Protein AF-A0A3D2IVL2-F1 (afdb_monomer_lite)

Foldseek 3Di:
DVVVVVVVVVVVVVVVVVVVVVVVVVVVVVVVVVVCVVVVVVVVVVVVVVVLVVVLVVCLAPVVVLVVLVVVLVVLVVVLVVLVVVLVVVCVVVPVVVDDPVVNCVSCVVSVVSVVVSVVSVVSSVVSQCCHPPDPNVVVVVVVVVVVVVVVVVD

pLDDT: mean 80.83, std 10.9, range [48.75, 95.12]

Structure (mmCIF, N/CA/C/O backbone):
data_AF-A0A3D2IVL2-F1
#
_entry.id   AF-A0A3D2IVL2-F1
#
loop_
_atom_site.group_PDB
_atom_site.id
_atom_site.type_symbol
_atom_site.label_atom_id
_atom_site.label_alt_id
_atom_site.label_comp_id
_atom_site.label_asym_id
_atom_site.label_entity_id
_atom_site.label_seq_id
_atom_site.pdbx_PDB_ins_code
_atom_site.Cartn_x
_atom_site.Cartn_y
_atom_site.Cartn_z
_atom_site.occupancy
_atom_site.B_iso_or_equiv
_atom_site.auth_seq_id
_atom_site.auth_comp_id
_atom_site.auth_asym_id
_atom_site.auth_atom_id
_atom_site.pdbx_PDB_model_num
ATOM 1 N N . MET A 1 1 ? 27.303 13.870 -59.505 1.00 54.28 1 MET A N 1
ATOM 2 C CA . MET A 1 1 ? 27.225 13.195 -58.188 1.00 54.28 1 MET A CA 1
ATOM 3 C C . MET A 1 1 ? 26.935 14.151 -57.016 1.00 54.28 1 MET A C 1
ATOM 5 O O . MET A 1 1 ? 26.513 13.678 -55.977 1.00 54.28 1 MET A O 1
ATOM 9 N N . VAL A 1 2 ? 27.083 15.479 -57.173 1.00 55.78 2 VAL A N 1
ATOM 10 C CA . VAL A 1 2 ? 26.855 16.478 -56.099 1.00 55.78 2 VAL A CA 1
ATOM 11 C C . VAL A 1 2 ? 25.365 16.804 -55.853 1.00 55.78 2 VAL A C 1
ATOM 13 O O . VAL A 1 2 ? 24.986 17.073 -54.719 1.00 55.78 2 VAL A O 1
ATOM 16 N N . ASN A 1 3 ? 24.495 16.706 -56.868 1.00 60.03 3 ASN A N 1
ATOM 17 C CA . ASN A 1 3 ? 23.066 17.048 -56.723 1.00 60.03 3 ASN A CA 1
ATOM 18 C C . ASN A 1 3 ? 22.279 16.079 -55.822 1.00 60.03 3 ASN A C 1
ATOM 20 O O . ASN A 1 3 ? 21.441 16.522 -55.046 1.00 60.03 3 ASN A O 1
ATOM 24 N N . TYR A 1 4 ? 22.597 14.780 -55.851 1.00 61.44 4 TYR A N 1
ATOM 25 C CA . TYR A 1 4 ? 21.910 13.776 -55.027 1.00 61.44 4 TYR A CA 1
ATOM 26 C C . TYR A 1 4 ? 22.204 13.924 -53.526 1.00 61.44 4 TYR A C 1
ATOM 28 O O . TYR A 1 4 ? 21.350 13.628 -52.697 1.00 61.44 4 TYR A O 1
ATOM 36 N N . PHE A 1 5 ? 23.390 14.424 -53.164 1.00 48.75 5 PHE A N 1
ATOM 37 C CA . PHE A 1 5 ? 23.778 14.638 -51.767 1.00 48.75 5 PHE A CA 1
ATOM 38 C C . PHE A 1 5 ? 22.975 15.780 -51.121 1.00 48.75 5 PHE A C 1
ATOM 40 O O . PHE A 1 5 ? 22.486 15.652 -50.000 1.00 48.75 5 PHE A O 1
ATOM 47 N N . TRP A 1 6 ? 22.757 16.873 -51.860 1.00 55.09 6 TRP A N 1
ATOM 48 C CA . TRP A 1 6 ? 21.948 18.004 -51.394 1.00 55.09 6 TRP A CA 1
ATOM 49 C C . TRP A 1 6 ? 20.446 17.698 -51.337 1.00 55.09 6 TRP A C 1
ATOM 51 O O . TRP A 1 6 ? 19.753 18.236 -50.471 1.00 55.09 6 TRP A O 1
ATOM 61 N N . GLU A 1 7 ? 19.931 16.829 -52.211 1.00 65.81 7 GLU A N 1
ATOM 62 C CA . GLU A 1 7 ? 18.542 16.357 -52.120 1.00 65.81 7 GLU A CA 1
ATOM 63 C C . GLU A 1 7 ? 18.317 15.431 -50.918 1.00 65.81 7 GLU A C 1
ATOM 65 O O . GLU A 1 7 ? 17.300 15.564 -50.237 1.00 65.81 7 GLU A O 1
ATOM 70 N N . MET A 1 8 ? 19.286 14.571 -50.589 1.00 59.94 8 MET A N 1
ATOM 71 C CA . MET A 1 8 ? 19.203 13.671 -49.433 1.00 59.94 8 MET A CA 1
ATOM 72 C C . MET A 1 8 ? 19.177 14.447 -48.100 1.00 59.94 8 MET A C 1
ATOM 74 O O . MET A 1 8 ? 18.312 14.198 -47.263 1.00 59.94 8 MET A O 1
ATOM 78 N N . ILE A 1 9 ? 20.027 15.476 -47.949 1.00 59.59 9 ILE A N 1
ATOM 79 C CA . ILE A 1 9 ? 20.043 16.358 -46.762 1.00 59.59 9 ILE A CA 1
ATOM 80 C C . ILE A 1 9 ? 18.724 17.145 -46.621 1.00 59.59 9 ILE A C 1
ATOM 82 O O . ILE A 1 9 ? 18.211 17.338 -45.513 1.00 59.59 9 ILE A O 1
ATOM 86 N N . LYS A 1 10 ? 18.128 17.591 -47.736 1.00 63.66 10 LYS A N 1
ATOM 87 C CA . LYS A 1 10 ? 16.812 18.257 -47.718 1.00 63.66 10 LYS A CA 1
ATOM 88 C C . LYS A 1 10 ? 15.688 17.307 -47.302 1.00 63.66 10 LYS A C 1
ATOM 90 O O . LYS A 1 10 ? 14.778 17.726 -46.590 1.00 63.66 10 LYS A O 1
ATOM 95 N N . LEU A 1 11 ? 15.751 16.038 -47.707 1.00 65.31 11 LEU A N 1
ATOM 96 C CA . LEU A 1 11 ? 14.758 15.037 -47.319 1.00 65.31 11 LEU A CA 1
ATOM 97 C C . LEU A 1 11 ? 14.842 14.701 -45.823 1.00 65.31 11 LEU A C 1
ATOM 99 O O . LEU A 1 11 ? 13.815 14.680 -45.150 1.00 65.31 11 LEU A O 1
ATOM 103 N N . GLU A 1 12 ? 16.047 14.514 -45.278 1.00 65.12 12 GLU A N 1
ATOM 104 C CA . GLU A 1 12 ? 16.242 14.235 -43.846 1.00 65.12 12 GLU A CA 1
ATOM 105 C C . GLU A 1 12 ? 15.776 15.393 -42.957 1.00 65.12 12 GLU A C 1
ATOM 107 O O . GLU A 1 12 ? 15.115 15.184 -41.940 1.00 65.12 12 GLU A O 1
ATOM 112 N N . THR A 1 13 ? 16.058 16.634 -43.358 1.00 70.88 13 THR A N 1
ATOM 113 C CA . THR A 1 13 ? 15.617 17.828 -42.619 1.00 70.88 13 THR A CA 1
ATOM 114 C C . THR A 1 13 ? 14.102 18.027 -42.676 1.00 70.88 13 THR A C 1
ATOM 116 O O . THR A 1 13 ? 13.503 18.405 -41.666 1.00 70.88 13 THR A O 1
ATOM 119 N N . LEU A 1 14 ? 13.458 17.703 -43.803 1.00 71.25 14 LEU A N 1
ATOM 120 C CA . LEU A 1 14 ? 11.998 17.709 -43.927 1.00 71.25 14 LEU A CA 1
ATOM 121 C C . LEU A 1 14 ? 11.345 16.616 -43.075 1.00 71.25 14 LEU A C 1
ATOM 123 O O . LEU A 1 14 ? 10.405 16.908 -42.337 1.00 71.25 14 LEU A O 1
ATOM 127 N N . VAL A 1 15 ? 11.855 15.383 -43.117 1.00 71.00 15 VAL A N 1
ATOM 128 C CA . VAL A 1 15 ? 11.324 14.266 -42.317 1.00 71.00 15 VAL A CA 1
ATOM 129 C C . VAL A 1 15 ? 11.484 14.546 -40.821 1.00 71.00 15 VAL A C 1
ATOM 131 O O . VAL A 1 15 ? 10.528 14.380 -40.061 1.00 71.00 15 VAL A O 1
ATOM 134 N N . ASN A 1 16 ? 12.639 15.068 -40.400 1.00 72.19 16 ASN A N 1
ATOM 135 C CA . ASN A 1 16 ? 12.873 15.460 -39.010 1.00 72.19 16 ASN A CA 1
ATOM 136 C C . ASN A 1 16 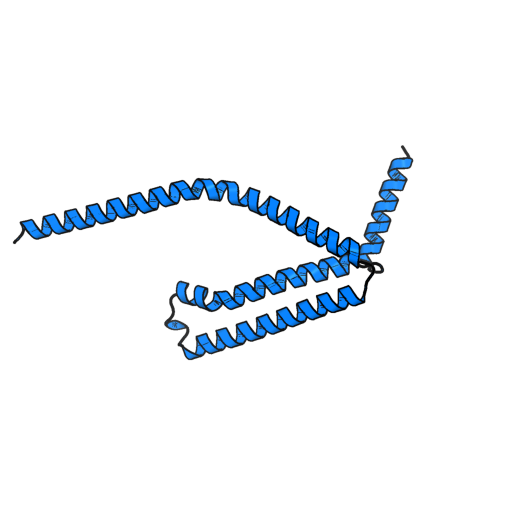? 11.989 16.643 -38.586 1.00 72.19 16 ASN A C 1
ATOM 138 O O . ASN A 1 16 ? 11.457 16.639 -37.476 1.00 72.19 16 ASN A O 1
ATOM 142 N N . GLY A 1 17 ? 11.763 17.623 -39.467 1.00 73.38 17 GLY A N 1
ATOM 143 C CA . GLY A 1 17 ? 10.854 18.744 -39.211 1.00 73.38 17 GLY A CA 1
ATOM 144 C C . GLY A 1 17 ? 9.398 18.300 -39.034 1.00 73.38 17 GLY A C 1
ATOM 145 O O . GLY A 1 17 ? 8.721 18.745 -38.106 1.00 73.38 17 GLY A O 1
ATOM 146 N N . VAL A 1 18 ? 8.930 17.368 -39.868 1.00 73.25 18 VAL A N 1
ATOM 147 C CA . VAL A 1 18 ? 7.582 16.783 -39.771 1.00 73.25 18 VAL A CA 1
ATOM 148 C C . VAL A 1 18 ? 7.444 15.933 -38.507 1.00 73.25 18 VAL A C 1
ATOM 150 O O . VAL A 1 18 ? 6.459 16.076 -37.781 1.00 73.25 18 VAL A O 1
ATOM 153 N N . ALA A 1 19 ? 8.439 15.104 -38.184 1.00 67.00 19 ALA A N 1
ATOM 154 C CA . ALA A 1 19 ? 8.450 14.319 -36.951 1.00 67.00 19 ALA A CA 1
ATOM 155 C C . ALA A 1 19 ? 8.403 15.220 -35.705 1.00 67.00 19 ALA A C 1
ATOM 157 O O . ALA A 1 19 ? 7.629 14.966 -34.779 1.00 67.00 19 ALA A O 1
ATOM 158 N N . LEU A 1 20 ? 9.158 16.321 -35.703 1.00 69.94 20 LEU A N 1
ATOM 159 C CA . LEU A 1 20 ? 9.175 17.283 -34.603 1.00 69.94 20 LEU A CA 1
ATOM 160 C C . LEU A 1 20 ? 7.834 18.020 -34.472 1.00 69.94 20 LEU A C 1
ATOM 162 O O . LEU A 1 20 ? 7.339 18.192 -33.358 1.00 69.94 20 LEU A O 1
ATOM 166 N N . LEU A 1 21 ? 7.184 18.365 -35.588 1.00 73.94 21 LEU A N 1
ATOM 167 C CA . LEU A 1 21 ? 5.830 18.928 -35.590 1.00 73.94 21 LEU A CA 1
ATOM 168 C C . LEU A 1 21 ? 4.782 17.943 -35.053 1.00 73.94 21 LEU A C 1
ATOM 170 O O . LEU A 1 21 ? 3.918 18.353 -34.278 1.00 73.94 21 LEU A O 1
ATOM 174 N N . ILE A 1 22 ? 4.876 16.654 -35.392 1.00 73.06 22 ILE A N 1
ATOM 175 C CA . ILE A 1 22 ? 3.981 15.609 -34.865 1.00 73.06 22 ILE A CA 1
ATOM 176 C C . ILE A 1 22 ? 4.174 15.448 -33.352 1.00 73.06 22 ILE A C 1
ATOM 178 O O . ILE A 1 22 ? 3.189 15.386 -32.612 1.00 73.06 22 ILE A O 1
ATOM 182 N N . VAL A 1 23 ? 5.420 15.444 -32.869 1.00 69.88 23 VAL A N 1
ATOM 183 C CA . VAL A 1 23 ? 5.729 15.356 -31.432 1.00 69.88 23 VAL A CA 1
ATOM 184 C C . VAL A 1 23 ? 5.233 16.594 -30.683 1.00 69.88 23 VAL A C 1
ATOM 186 O O . VAL A 1 23 ? 4.596 16.454 -29.639 1.00 69.88 23 VAL A O 1
ATOM 189 N N . VAL A 1 24 ? 5.451 17.801 -31.216 1.00 75.50 24 VAL A N 1
ATOM 190 C CA . VAL A 1 24 ? 4.969 19.056 -30.611 1.00 75.50 24 VAL A CA 1
ATOM 191 C C . VAL A 1 24 ? 3.439 19.108 -30.597 1.00 75.50 24 VAL A C 1
ATOM 193 O O . VAL A 1 24 ? 2.842 19.475 -29.580 1.00 75.50 24 VAL A O 1
ATOM 196 N N . TRP A 1 25 ? 2.787 18.684 -31.681 1.00 75.81 25 TRP A N 1
ATOM 197 C CA . TRP A 1 25 ? 1.331 18.593 -31.765 1.00 75.81 25 TRP A CA 1
ATOM 198 C C . TRP A 1 25 ? 0.764 17.582 -30.759 1.00 75.81 25 TRP A C 1
ATOM 200 O O . TRP A 1 25 ? -0.153 17.921 -30.003 1.00 75.81 25 TRP A O 1
ATOM 210 N N . ALA A 1 26 ? 1.363 16.393 -30.651 1.00 68.06 26 ALA A N 1
ATOM 211 C CA . ALA A 1 26 ? 1.001 15.396 -29.644 1.00 68.06 26 ALA A CA 1
ATOM 212 C C . ALA A 1 26 ? 1.194 15.934 -28.212 1.00 68.06 26 ALA A C 1
ATOM 214 O O . ALA A 1 26 ? 0.285 15.830 -27.384 1.00 68.06 26 ALA A O 1
ATOM 215 N N . PHE A 1 27 ? 2.314 16.607 -27.925 1.00 64.94 27 PHE A N 1
ATOM 216 C CA . PHE A 1 27 ? 2.565 17.229 -26.619 1.00 64.94 27 PHE A CA 1
ATOM 217 C C . PHE A 1 27 ? 1.563 18.346 -26.288 1.00 64.94 27 PHE A C 1
ATOM 219 O O . PHE A 1 27 ? 1.136 18.478 -25.136 1.00 64.94 27 PHE A O 1
ATOM 226 N N . SER A 1 28 ? 1.149 19.138 -27.282 1.00 66.06 28 SER A N 1
ATOM 227 C CA . SER A 1 28 ? 0.163 20.214 -27.109 1.00 66.06 28 SER A CA 1
ATOM 228 C C . SER A 1 28 ? -1.221 19.685 -26.713 1.00 66.06 28 SER A C 1
ATOM 230 O O . SER A 1 28 ? -1.861 20.237 -25.814 1.00 66.06 28 SER A O 1
ATOM 232 N N . LYS A 1 29 ? -1.645 18.556 -27.301 1.00 65.88 29 LYS A N 1
ATOM 233 C CA . LYS A 1 29 ? -2.889 17.857 -26.945 1.00 65.88 29 LYS A CA 1
ATOM 234 C C . LYS A 1 29 ? -2.819 17.310 -25.522 1.00 65.88 29 LYS A C 1
ATOM 236 O O . LYS A 1 29 ? -3.793 17.387 -24.781 1.00 65.88 29 LYS A O 1
ATOM 241 N N . VAL A 1 30 ? -1.653 16.809 -25.131 1.00 59.06 30 VAL A N 1
ATOM 242 C CA . VAL A 1 30 ? -1.400 16.165 -23.842 1.00 59.06 30 VAL A CA 1
ATOM 243 C C . VAL A 1 30 ? -1.321 17.175 -22.680 1.00 59.06 30 VAL A C 1
ATOM 245 O O . VAL A 1 30 ? -1.854 16.905 -21.600 1.00 59.06 30 VAL A O 1
ATOM 248 N N . LYS A 1 31 ? -0.782 18.386 -22.895 1.00 57.31 31 LYS A N 1
ATOM 249 C CA . LYS A 1 31 ? -0.743 19.464 -21.877 1.00 57.31 31 LYS A CA 1
ATOM 250 C C . LYS A 1 31 ? -2.125 19.827 -21.311 1.00 57.31 31 LYS A C 1
ATOM 252 O O . LYS A 1 31 ? -2.244 20.082 -20.113 1.00 57.31 31 LYS A O 1
ATOM 257 N N . GLY A 1 32 ? -3.173 19.804 -22.139 1.00 61.31 32 GLY A N 1
ATOM 258 C CA . GLY A 1 32 ? -4.552 20.073 -21.705 1.00 61.31 32 GLY A CA 1
ATOM 259 C C . GLY A 1 32 ? -5.152 18.994 -20.790 1.00 61.31 32 GLY A C 1
ATOM 260 O O . GLY A 1 32 ? -6.044 19.289 -19.994 1.00 61.31 32 GLY A O 1
ATOM 261 N N . TYR A 1 33 ? -4.651 17.757 -20.866 1.00 59.47 33 TYR A N 1
ATOM 262 C CA . TYR A 1 33 ? -5.043 16.665 -19.971 1.00 59.47 33 TYR A CA 1
ATOM 263 C C . TYR A 1 33 ? -4.225 16.673 -18.677 1.00 59.47 33 TYR A C 1
ATOM 265 O O . TYR A 1 33 ? -4.787 16.452 -17.603 1.00 59.47 33 TYR A O 1
ATOM 273 N N . PHE A 1 34 ? -2.934 17.014 -18.747 1.00 58.31 34 PHE A N 1
ATOM 274 C CA . PHE A 1 34 ? -2.077 17.140 -17.564 1.00 58.31 34 PHE A CA 1
ATOM 275 C C . PHE A 1 34 ? -2.514 18.259 -16.611 1.00 58.31 34 PHE A C 1
ATOM 277 O O . PHE A 1 34 ? -2.389 18.095 -15.401 1.00 58.31 34 PHE A O 1
ATOM 284 N N . SER A 1 35 ? -3.093 19.356 -17.112 1.00 63.78 35 SER A N 1
ATOM 285 C CA . SER A 1 35 ? -3.622 20.425 -16.248 1.00 63.78 35 SER A CA 1
ATOM 286 C C . SER A 1 35 ? -4.863 20.000 -15.448 1.00 63.78 35 SER A C 1
ATOM 288 O O . SER A 1 35 ? -5.090 20.494 -14.344 1.00 63.78 35 SER A O 1
ATOM 290 N N . LYS A 1 36 ? -5.646 19.040 -15.961 1.00 64.25 36 LYS A N 1
ATOM 291 C CA . LYS A 1 36 ? -6.837 18.483 -15.289 1.00 64.25 36 LYS A CA 1
ATOM 292 C C . LYS A 1 36 ? -6.538 17.220 -14.477 1.00 64.25 36 LYS A C 1
ATOM 294 O O . LYS A 1 36 ? -7.278 16.914 -13.540 1.00 64.25 36 LYS A O 1
ATOM 299 N N . ALA A 1 37 ? -5.449 16.518 -14.790 1.00 64.06 37 ALA A N 1
ATOM 300 C CA . ALA A 1 37 ? -4.983 15.330 -14.079 1.00 64.06 37 ALA A CA 1
ATOM 301 C C . ALA A 1 37 ? -4.919 15.488 -12.543 1.00 64.06 37 ALA A C 1
ATOM 303 O O . ALA A 1 37 ? -5.465 14.618 -11.859 1.00 64.06 37 ALA A O 1
ATOM 304 N N . PRO A 1 38 ? -4.364 16.573 -11.955 1.00 73.44 38 PRO A N 1
ATOM 305 C CA . PRO A 1 38 ? -4.306 16.705 -10.497 1.00 73.44 38 PRO A CA 1
ATOM 306 C C . PRO A 1 38 ? -5.695 16.803 -9.853 1.00 73.44 38 PRO A C 1
ATOM 308 O O . PRO A 1 38 ? -5.912 16.270 -8.763 1.00 73.44 38 PRO A O 1
ATOM 311 N N . LEU A 1 39 ? -6.664 17.429 -10.529 1.00 73.69 39 LEU A N 1
ATOM 312 C CA . LEU A 1 39 ? -8.030 17.560 -10.017 1.00 73.69 39 LEU A CA 1
ATOM 313 C C . LEU A 1 39 ? -8.769 16.214 -10.042 1.00 73.69 39 LEU A C 1
ATOM 315 O O . LEU A 1 39 ? -9.427 15.836 -9.070 1.00 73.69 39 LEU A O 1
ATOM 319 N N . VAL A 1 40 ? -8.623 15.468 -11.140 1.00 73.31 40 VAL A N 1
ATOM 320 C CA . VAL A 1 40 ? -9.204 14.125 -11.298 1.00 73.31 40 VAL A CA 1
ATOM 321 C C . VAL A 1 40 ? -8.595 13.160 -10.282 1.00 73.31 40 VAL A C 1
ATOM 323 O O . VAL A 1 40 ? -9.325 12.432 -9.606 1.00 73.31 40 VAL A O 1
ATOM 326 N N . PHE A 1 41 ? -7.275 13.211 -10.101 1.00 72.50 41 PHE A N 1
ATOM 327 C CA . PHE A 1 41 ? -6.567 12.379 -9.135 1.00 72.50 41 PHE A CA 1
ATOM 328 C C . PHE A 1 41 ? -6.990 12.689 -7.694 1.00 72.50 41 PHE A C 1
ATOM 330 O O . PHE A 1 41 ? -7.265 11.770 -6.922 1.00 72.50 41 PHE A O 1
ATOM 337 N N . LYS A 1 42 ? -7.155 13.971 -7.343 1.00 76.44 42 LYS A N 1
ATOM 338 C CA . LYS A 1 42 ? -7.684 14.388 -6.034 1.00 76.44 42 LYS A CA 1
ATOM 339 C C . LYS A 1 42 ? -9.084 13.823 -5.779 1.00 76.44 42 LYS A C 1
ATOM 341 O O . LYS A 1 42 ? -9.336 13.261 -4.713 1.00 76.44 42 LYS A O 1
ATOM 346 N N . ASN A 1 43 ? -9.990 13.932 -6.749 1.00 78.00 43 ASN A N 1
ATOM 347 C CA . ASN A 1 43 ? -11.354 13.415 -6.612 1.00 78.00 43 ASN A CA 1
ATOM 348 C C . ASN A 1 43 ? -11.374 11.886 -6.473 1.00 78.00 43 ASN A C 1
ATOM 350 O O . ASN A 1 43 ? -12.081 11.351 -5.614 1.00 78.00 43 ASN A O 1
ATOM 354 N N . PHE A 1 44 ? -10.545 11.190 -7.252 1.00 78.38 44 PHE A N 1
ATOM 355 C CA . PHE A 1 44 ? -10.361 9.746 -7.138 1.00 78.38 44 PHE A CA 1
ATOM 356 C C . PHE A 1 44 ? -9.834 9.342 -5.752 1.00 78.38 44 PHE A C 1
ATOM 358 O O . PHE A 1 44 ? -10.391 8.441 -5.118 1.00 78.38 44 PHE A O 1
ATOM 365 N N . GLN A 1 45 ? -8.822 10.044 -5.233 1.00 77.88 45 GLN A N 1
ATOM 366 C CA . GLN A 1 45 ? -8.283 9.803 -3.892 1.00 77.88 45 GLN A CA 1
ATOM 367 C C . GLN A 1 45 ? -9.340 9.999 -2.800 1.00 77.88 45 GLN A C 1
ATOM 369 O O . GLN A 1 45 ? -9.454 9.163 -1.901 1.00 77.88 45 GLN A O 1
ATOM 374 N N . ILE A 1 46 ? -10.138 11.070 -2.879 1.00 78.12 46 ILE A N 1
ATOM 375 C CA . ILE A 1 46 ? -11.221 11.345 -1.920 1.00 78.12 46 ILE A CA 1
ATOM 376 C C . ILE A 1 46 ? -12.251 10.214 -1.940 1.00 78.12 46 ILE A C 1
ATOM 378 O O . ILE A 1 46 ? -12.649 9.712 -0.885 1.00 78.12 46 ILE A O 1
ATOM 382 N N . TRP A 1 47 ? -12.670 9.786 -3.129 1.00 82.56 47 TRP A N 1
ATOM 383 C CA . TRP A 1 47 ? -13.649 8.714 -3.278 1.00 82.56 47 TRP A CA 1
ATOM 384 C C . TRP A 1 47 ? -13.121 7.365 -2.777 1.00 82.56 47 TRP A C 1
ATOM 386 O O . TRP A 1 47 ? -13.808 6.674 -2.019 1.00 82.56 47 TRP A O 1
ATOM 396 N N . SER A 1 48 ? -11.879 7.024 -3.126 1.00 78.56 48 SER A N 1
ATOM 397 C CA . SER A 1 48 ? -11.198 5.817 -2.648 1.00 78.56 48 SER A CA 1
ATOM 398 C C . SER A 1 48 ? -11.090 5.809 -1.118 1.00 78.56 48 SER A C 1
ATOM 400 O O . SER A 1 48 ? -11.492 4.841 -0.463 1.00 78.56 48 SER A O 1
ATOM 402 N N . ARG A 1 49 ? -10.677 6.934 -0.516 1.00 81.44 49 ARG A N 1
ATOM 403 C CA . ARG A 1 49 ? -10.650 7.104 0.945 1.00 81.44 49 ARG A CA 1
ATOM 404 C C . ARG A 1 49 ? -12.033 6.956 1.572 1.00 81.44 49 ARG A C 1
ATOM 406 O O . ARG A 1 49 ? -12.171 6.258 2.574 1.00 81.44 49 ARG A O 1
ATOM 413 N N . LYS A 1 50 ? -13.073 7.551 0.980 1.00 84.94 50 LYS A N 1
ATOM 414 C CA . LYS A 1 50 ? -14.453 7.424 1.477 1.00 84.94 50 LYS A CA 1
ATOM 415 C C . LYS A 1 50 ? -14.900 5.961 1.506 1.00 84.94 50 LYS A C 1
ATOM 417 O O . LYS A 1 50 ? -15.453 5.522 2.513 1.00 84.94 50 LYS A O 1
ATOM 422 N N . LYS A 1 51 ? -14.617 5.192 0.450 1.00 86.56 51 LYS A N 1
ATOM 423 C CA . LYS A 1 51 ? -14.903 3.748 0.406 1.00 86.56 51 LYS A CA 1
ATOM 424 C C . LYS A 1 51 ? -14.168 2.979 1.505 1.00 86.56 51 LYS A C 1
ATOM 426 O O . LYS A 1 51 ? -14.806 2.203 2.218 1.00 86.56 51 LYS A O 1
ATOM 431 N N . LYS A 1 52 ? -12.866 3.234 1.694 1.00 84.44 52 LYS A N 1
ATOM 432 C CA . LYS A 1 52 ? -12.076 2.620 2.780 1.00 84.44 52 LYS A CA 1
ATOM 433 C C . LYS A 1 52 ? -12.681 2.924 4.157 1.00 84.44 52 LYS A C 1
ATOM 435 O O . LYS A 1 52 ? -12.901 2.003 4.940 1.00 84.44 52 LYS A O 1
ATOM 440 N N . LEU A 1 53 ? -13.040 4.182 4.424 1.00 85.12 53 LEU A N 1
ATOM 441 C CA . LEU A 1 53 ? -13.644 4.605 5.695 1.00 85.12 53 LEU A CA 1
ATOM 442 C C . LEU A 1 53 ? -15.008 3.958 5.964 1.00 85.12 53 LEU A C 1
ATOM 444 O O . LEU A 1 53 ? -15.303 3.614 7.108 1.00 85.12 53 LEU A O 1
ATOM 448 N N . ILE A 1 54 ? -15.839 3.773 4.933 1.00 87.62 54 ILE A N 1
ATOM 449 C CA . ILE A 1 54 ? -17.116 3.053 5.065 1.00 87.62 54 ILE A CA 1
ATOM 450 C C . ILE A 1 54 ? -16.858 1.597 5.471 1.00 87.62 54 ILE A C 1
ATOM 452 O O . ILE A 1 54 ? -17.476 1.114 6.418 1.00 87.62 54 ILE A O 1
ATOM 456 N N . LYS A 1 55 ? -15.900 0.925 4.821 1.00 87.44 55 LYS A N 1
ATOM 457 C CA . LYS A 1 55 ? -15.518 -0.455 5.157 1.00 87.44 55 LYS A CA 1
ATOM 458 C C . LYS A 1 55 ? -15.023 -0.562 6.605 1.00 87.44 55 LYS A C 1
ATOM 460 O O . LYS A 1 55 ? -15.513 -1.394 7.362 1.00 87.44 55 LYS A O 1
ATOM 465 N N . ILE A 1 56 ? -14.133 0.343 7.021 1.00 87.62 56 ILE A N 1
ATOM 466 C CA . ILE A 1 56 ? -13.635 0.426 8.405 1.00 87.62 56 ILE A CA 1
ATOM 467 C C . ILE A 1 56 ? -14.790 0.627 9.388 1.00 87.62 56 ILE A C 1
ATOM 469 O O . ILE A 1 56 ? -14.865 -0.060 10.403 1.00 87.62 56 ILE A O 1
ATOM 473 N N . LYS A 1 57 ? -15.725 1.540 9.096 1.00 86.56 57 LYS A N 1
ATOM 474 C CA . LYS A 1 57 ? -16.883 1.797 9.964 1.00 86.56 57 LYS A CA 1
ATOM 475 C C . LYS A 1 57 ? -17.706 0.527 10.205 1.00 86.56 57 LYS A C 1
ATOM 477 O O . LYS A 1 57 ? -18.172 0.352 11.331 1.00 86.56 57 LYS A O 1
ATOM 482 N N . ASN A 1 58 ? -17.867 -0.317 9.187 1.00 89.38 58 ASN A N 1
ATOM 483 C CA . ASN A 1 58 ? -18.657 -1.545 9.271 1.00 89.38 58 ASN A CA 1
ATOM 484 C C . ASN A 1 58 ? -17.940 -2.646 10.067 1.00 89.38 58 ASN A C 1
ATOM 486 O O . ASN A 1 58 ? -18.589 -3.341 10.840 1.00 89.38 58 ASN A O 1
ATOM 490 N N . HIS A 1 59 ? -16.612 -2.751 9.951 1.00 89.00 59 HIS A N 1
ATOM 491 C CA 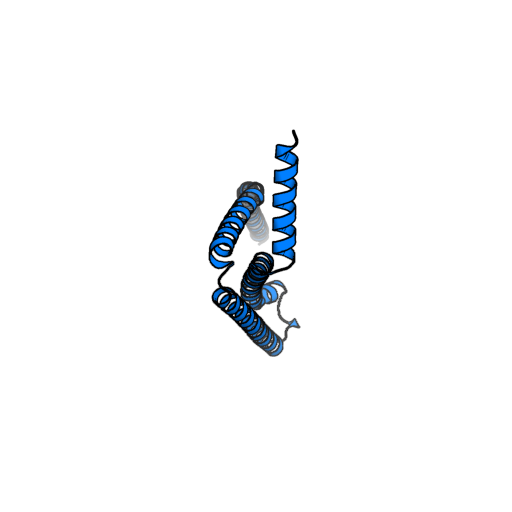. HIS A 1 59 ? -15.833 -3.826 10.584 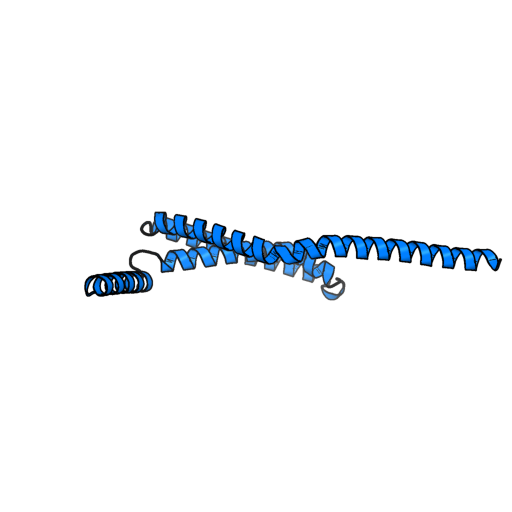1.00 89.00 59 HIS A CA 1
ATOM 492 C C . HIS A 1 59 ? -15.065 -3.414 11.851 1.00 89.00 59 HIS A C 1
ATOM 494 O O . HIS A 1 59 ? -14.365 -4.226 12.440 1.00 89.00 59 HIS A O 1
ATOM 500 N N . ARG A 1 60 ? -15.213 -2.179 12.347 1.00 82.38 60 ARG A N 1
ATOM 501 C CA . ARG A 1 60 ? -14.472 -1.652 13.521 1.00 82.38 60 ARG A CA 1
ATOM 502 C C . ARG A 1 60 ? -14.652 -2.415 14.848 1.00 82.38 60 ARG A C 1
ATOM 504 O O . ARG A 1 60 ? -14.023 -2.052 15.844 1.00 82.38 60 ARG A O 1
ATOM 511 N N . HIS A 1 61 ? -15.609 -3.338 14.913 1.00 86.12 61 HIS A N 1
ATOM 512 C CA . HIS A 1 61 ? -15.906 -4.166 16.088 1.00 86.12 61 HIS A CA 1
ATOM 513 C C . HIS A 1 61 ? -15.499 -5.627 15.893 1.00 86.12 61 HIS A C 1
ATOM 515 O O . HIS A 1 61 ? -15.581 -6.392 16.845 1.00 86.12 61 HIS A O 1
ATOM 521 N N . ASP A 1 62 ? -15.086 -6.001 14.685 1.00 89.06 62 ASP A N 1
ATOM 522 C CA . ASP A 1 62 ? -14.738 -7.367 14.334 1.00 89.06 62 ASP A CA 1
ATOM 523 C C . ASP A 1 62 ? -13.214 -7.531 14.369 1.00 89.06 62 ASP A C 1
ATOM 525 O O . ASP A 1 62 ? -12.490 -7.096 13.472 1.00 89.06 62 ASP A O 1
ATOM 529 N N . GLU A 1 63 ? -12.720 -8.135 15.448 1.00 86.06 63 GLU A N 1
ATOM 530 C CA . GLU A 1 63 ? -11.290 -8.389 15.634 1.00 86.06 63 GLU A CA 1
ATOM 531 C C . GLU A 1 63 ? -10.759 -9.441 14.655 1.00 86.06 63 GLU A C 1
ATOM 533 O O . GLU A 1 63 ? -9.622 -9.329 14.196 1.00 86.06 63 GLU A O 1
ATOM 538 N N . ARG A 1 64 ? -11.583 -10.424 14.263 1.00 90.75 64 ARG A N 1
ATOM 539 C CA . ARG A 1 64 ? -11.182 -11.458 13.295 1.00 90.75 64 ARG A CA 1
ATOM 540 C C . ARG A 1 64 ? -10.944 -10.842 11.925 1.00 90.75 64 ARG A C 1
ATOM 542 O O . ARG A 1 64 ? -9.976 -11.185 11.250 1.00 90.75 64 ARG A O 1
ATOM 549 N N . TYR A 1 65 ? -11.793 -9.891 11.543 1.00 91.00 65 TYR A N 1
ATOM 550 C CA . TYR A 1 65 ? -11.613 -9.125 10.315 1.00 91.00 65 TYR A CA 1
ATOM 551 C C . TYR A 1 65 ? -10.294 -8.334 10.316 1.00 91.00 65 TYR A C 1
ATOM 553 O O . TYR A 1 65 ? -9.576 -8.337 9.315 1.00 91.00 65 TYR A O 1
ATOM 561 N N . TYR A 1 66 ? -9.950 -7.694 11.441 1.00 88.94 66 TYR A N 1
ATOM 562 C CA . TYR A 1 66 ? -8.669 -6.997 11.594 1.00 88.94 66 TYR A CA 1
ATOM 563 C C . TYR A 1 66 ? -7.475 -7.942 11.428 1.00 88.94 66 TYR A C 1
ATOM 565 O O . TYR A 1 66 ? -6.583 -7.655 10.631 1.00 88.94 66 TYR A O 1
ATOM 573 N N . LEU A 1 67 ? -7.483 -9.080 12.129 1.00 89.69 67 LEU A N 1
ATOM 574 C CA . LEU A 1 67 ? -6.404 -10.067 12.049 1.00 89.69 67 LEU A CA 1
ATOM 575 C C . LEU A 1 67 ? -6.221 -10.606 10.624 1.00 89.69 67 LEU A C 1
ATOM 577 O O . LEU A 1 67 ? -5.089 -10.736 10.165 1.00 89.69 67 LEU A O 1
ATOM 581 N N . ASN A 1 68 ? -7.317 -10.844 9.900 1.00 93.19 68 ASN A N 1
ATOM 582 C CA . ASN A 1 68 ? -7.258 -11.294 8.511 1.00 93.19 68 ASN A CA 1
ATOM 583 C C . ASN A 1 68 ? -6.623 -10.240 7.581 1.00 93.19 68 ASN A C 1
ATOM 585 O O . ASN A 1 68 ? -5.736 -10.556 6.794 1.00 93.19 68 ASN A O 1
ATOM 589 N N . GLU A 1 69 ? -7.024 -8.966 7.677 1.00 91.81 69 GLU A N 1
ATOM 590 C CA . GLU A 1 69 ? -6.419 -7.906 6.849 1.00 91.81 69 GLU A CA 1
ATOM 591 C C . GLU A 1 69 ? -4.951 -7.641 7.229 1.00 91.81 69 GLU A C 1
ATOM 593 O O . GLU A 1 69 ? -4.140 -7.352 6.346 1.00 91.81 69 GLU A O 1
ATOM 598 N N . LEU A 1 70 ? -4.587 -7.795 8.508 1.00 91.62 70 LEU A N 1
ATOM 599 C CA . LEU A 1 70 ? -3.197 -7.736 8.966 1.00 91.62 70 LEU A CA 1
ATOM 600 C C . LEU A 1 70 ? -2.360 -8.864 8.347 1.00 91.62 70 LEU A C 1
ATOM 602 O O . LEU A 1 70 ? -1.309 -8.590 7.767 1.00 91.62 70 LEU A O 1
ATOM 606 N N . GLN A 1 71 ? -2.845 -10.106 8.407 1.00 93.62 71 GLN A N 1
ATOM 607 C CA . GLN A 1 71 ? -2.177 -11.259 7.801 1.00 93.62 71 GLN A CA 1
ATOM 608 C C . GLN A 1 71 ? -2.048 -11.091 6.284 1.00 93.62 71 GLN A C 1
ATOM 610 O O . GLN A 1 71 ? -0.993 -11.348 5.709 1.00 93.62 71 GLN A O 1
ATOM 615 N N . LEU A 1 72 ? -3.090 -10.583 5.624 1.00 92.75 72 LEU A N 1
ATOM 616 C CA . LEU A 1 72 ? -3.040 -10.287 4.198 1.00 92.75 72 LEU A CA 1
ATOM 617 C C . LEU A 1 72 ? -1.960 -9.238 3.879 1.00 92.75 72 LEU A C 1
ATOM 619 O O . LEU A 1 72 ? -1.218 -9.402 2.915 1.00 92.75 72 LEU A O 1
ATOM 623 N N . SER A 1 73 ? -1.839 -8.182 4.691 1.00 91.62 73 SER A N 1
ATOM 624 C CA . SER A 1 73 ? -0.785 -7.168 4.546 1.00 91.62 73 SER A CA 1
ATOM 625 C C . SER A 1 73 ? 0.619 -7.762 4.719 1.00 91.62 73 SER A C 1
ATOM 627 O O . SER A 1 73 ? 1.520 -7.440 3.944 1.00 91.62 73 SER A O 1
ATOM 629 N N . GLN A 1 74 ? 0.802 -8.669 5.682 1.00 92.38 74 GLN A N 1
ATOM 630 C CA . GLN A 1 74 ? 2.062 -9.398 5.876 1.00 92.38 74 GLN A CA 1
ATOM 631 C C . GLN A 1 74 ? 2.388 -10.308 4.683 1.00 92.38 74 GLN A C 1
ATOM 633 O O . GLN A 1 74 ? 3.520 -10.309 4.207 1.00 92.38 74 GLN A O 1
ATOM 638 N N . ASN A 1 75 ? 1.402 -11.017 4.131 1.00 93.81 75 ASN A N 1
ATOM 639 C CA . ASN A 1 75 ? 1.597 -11.848 2.941 1.00 93.81 75 ASN A CA 1
ATOM 640 C C . ASN A 1 75 ? 2.016 -11.011 1.721 1.00 93.81 75 ASN A C 1
ATOM 642 O O . ASN A 1 75 ? 2.893 -11.420 0.958 1.00 93.81 75 ASN A O 1
ATOM 646 N N . TRP A 1 76 ? 1.437 -9.818 1.551 1.00 93.19 76 TRP A N 1
ATOM 647 C CA . TRP A 1 76 ? 1.865 -8.877 0.510 1.00 93.19 76 TRP A CA 1
ATOM 648 C C . TRP A 1 76 ? 3.299 -8.387 0.721 1.00 93.19 76 TRP A C 1
ATOM 650 O O . TRP A 1 76 ? 4.041 -8.286 -0.252 1.00 93.19 76 TRP A O 1
ATOM 660 N N . PHE A 1 77 ? 3.711 -8.148 1.968 1.00 92.62 77 PHE A N 1
ATOM 661 C CA . PHE A 1 77 ? 5.097 -7.799 2.286 1.00 92.62 77 PHE A CA 1
ATOM 662 C C . PHE A 1 77 ? 6.075 -8.927 1.928 1.00 92.62 77 PHE A C 1
ATOM 664 O O . PHE A 1 77 ? 7.100 -8.686 1.296 1.00 92.62 77 PHE A O 1
ATOM 671 N N . ILE A 1 78 ? 5.734 -10.172 2.270 1.00 94.19 78 ILE A N 1
ATOM 672 C CA . ILE A 1 78 ? 6.544 -11.347 1.915 1.00 94.19 78 ILE A CA 1
ATOM 673 C C . ILE A 1 78 ? 6.635 -11.490 0.391 1.00 94.19 78 ILE A C 1
ATOM 675 O O . ILE A 1 78 ? 7.715 -11.723 -0.146 1.00 94.19 78 ILE A O 1
ATOM 679 N N . THR A 1 79 ? 5.518 -11.294 -0.315 1.00 93.44 79 THR A N 1
ATOM 680 C CA . THR A 1 79 ? 5.482 -11.327 -1.785 1.00 93.44 79 THR A CA 1
ATOM 681 C C . THR A 1 79 ? 6.376 -10.241 -2.384 1.00 93.44 79 THR A C 1
ATOM 683 O O . THR A 1 79 ? 7.130 -10.518 -3.313 1.00 93.44 79 THR A O 1
ATOM 686 N N . PHE A 1 80 ? 6.339 -9.024 -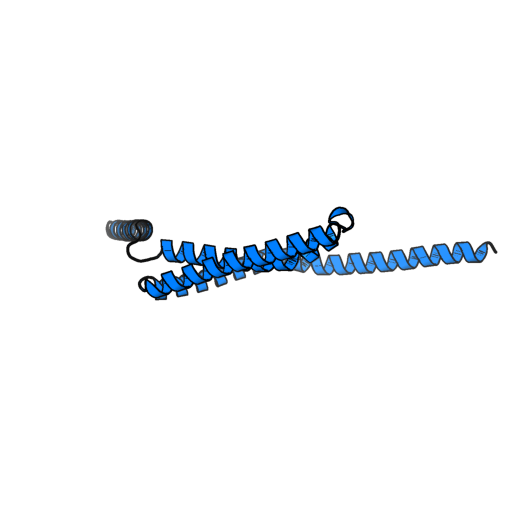1.832 1.00 93.69 80 PHE A N 1
ATOM 687 C CA . PHE A 1 80 ? 7.221 -7.927 -2.231 1.00 93.69 80 PHE A CA 1
ATOM 688 C C . PHE A 1 80 ? 8.696 -8.305 -2.072 1.00 93.69 80 PHE A C 1
ATOM 690 O O . PHE A 1 80 ? 9.457 -8.175 -3.029 1.00 93.69 80 PHE A O 1
ATOM 697 N N . LEU A 1 81 ? 9.087 -8.836 -0.908 1.00 94.31 81 LEU A N 1
ATOM 698 C CA . LEU A 1 81 ? 10.463 -9.276 -0.668 1.00 94.31 81 LEU A CA 1
ATOM 699 C C . LEU A 1 81 ? 10.895 -10.370 -1.644 1.00 94.31 81 LEU A C 1
ATOM 701 O O . LEU A 1 81 ? 11.995 -10.304 -2.184 1.00 94.31 81 LEU A O 1
ATOM 705 N N . LEU A 1 82 ? 10.031 -11.351 -1.905 1.00 95.12 82 LEU A N 1
ATOM 706 C CA . LEU A 1 82 ? 10.337 -12.446 -2.821 1.00 95.12 82 LEU A CA 1
ATOM 707 C C . LEU A 1 82 ? 10.549 -11.927 -4.248 1.00 95.12 82 LEU A C 1
ATOM 709 O O . LEU A 1 82 ? 11.563 -12.242 -4.865 1.00 95.12 82 LEU A O 1
ATOM 713 N N . VAL A 1 83 ? 9.642 -11.084 -4.750 1.00 93.19 83 VAL A N 1
ATOM 714 C CA . VAL A 1 83 ? 9.770 -10.469 -6.083 1.00 93.19 83 VAL A CA 1
ATOM 715 C C . VAL A 1 83 ? 11.022 -9.600 -6.169 1.00 93.19 83 VAL A C 1
ATOM 717 O O . VAL A 1 83 ? 11.743 -9.668 -7.161 1.00 93.19 83 VAL A O 1
ATOM 720 N N . MET A 1 84 ? 11.321 -8.830 -5.123 1.00 91.44 84 MET A N 1
ATOM 721 C CA . MET A 1 84 ? 12.525 -8.006 -5.058 1.00 91.44 84 MET A CA 1
ATOM 722 C C . MET A 1 84 ? 13.799 -8.861 -5.113 1.00 91.44 84 MET A C 1
ATOM 724 O O . MET A 1 84 ? 14.700 -8.543 -5.884 1.00 91.44 84 MET A O 1
ATOM 728 N N . ILE A 1 85 ? 13.870 -9.954 -4.344 1.00 93.56 85 ILE A N 1
ATOM 729 C CA . ILE A 1 85 ? 15.018 -10.874 -4.347 1.00 93.56 85 ILE A CA 1
ATOM 730 C C . ILE A 1 85 ? 15.183 -11.518 -5.724 1.00 93.56 85 ILE A C 1
ATOM 732 O O . ILE A 1 85 ? 16.287 -11.528 -6.261 1.00 93.56 85 ILE A O 1
ATOM 736 N N . VAL A 1 86 ? 14.098 -12.018 -6.321 1.00 93.00 86 VAL A N 1
ATOM 737 C CA . VAL A 1 86 ? 14.134 -12.638 -7.655 1.00 93.00 86 VAL A CA 1
ATOM 738 C C . VAL A 1 86 ? 14.610 -11.639 -8.709 1.00 93.00 86 VAL A C 1
ATOM 740 O O . VAL A 1 86 ? 15.506 -11.961 -9.487 1.00 93.00 86 VAL A O 1
ATOM 743 N N . ASN A 1 87 ? 14.077 -10.415 -8.705 1.00 89.19 87 ASN A N 1
ATOM 744 C CA . ASN A 1 87 ? 14.505 -9.371 -9.636 1.00 89.19 87 ASN A CA 1
ATOM 745 C C . ASN A 1 87 ? 15.963 -8.964 -9.411 1.00 89.19 87 ASN A C 1
ATOM 747 O O . ASN A 1 87 ? 16.701 -8.780 -10.375 1.00 89.19 87 ASN A O 1
ATOM 751 N N . PHE A 1 88 ? 16.413 -8.881 -8.160 1.00 87.50 88 PHE A N 1
ATOM 752 C CA . PHE A 1 88 ? 17.806 -8.583 -7.845 1.00 87.50 88 PHE A CA 1
ATOM 753 C C . PHE A 1 88 ? 18.761 -9.684 -8.333 1.00 87.50 88 PHE A C 1
ATOM 755 O O . PHE A 1 88 ? 19.770 -9.379 -8.965 1.00 87.50 88 PHE A O 1
ATOM 762 N N . LEU A 1 89 ? 18.423 -10.959 -8.112 1.00 90.56 89 LEU A N 1
ATOM 763 C CA . LEU A 1 89 ? 19.201 -12.097 -8.617 1.00 90.56 89 LEU A CA 1
ATOM 764 C C . LEU A 1 89 ? 19.225 -12.136 -10.149 1.00 90.56 89 LEU A C 1
ATOM 766 O O . LEU A 1 89 ? 20.276 -12.372 -10.742 1.00 90.56 89 LEU A O 1
ATOM 770 N N . PHE A 1 90 ? 18.088 -11.862 -10.793 1.00 88.62 90 PHE A N 1
ATOM 771 C CA . PHE A 1 90 ? 18.003 -11.760 -12.248 1.00 88.62 90 PHE A CA 1
ATOM 772 C C . PHE A 1 90 ? 18.926 -10.661 -12.787 1.00 88.62 90 PHE A C 1
ATOM 774 O O . PHE A 1 90 ? 19.657 -10.881 -13.750 1.00 88.62 90 PHE A O 1
ATOM 781 N N . LEU A 1 91 ? 18.925 -9.494 -12.147 1.00 86.50 91 LEU A N 1
ATOM 782 C CA . LEU A 1 91 ? 19.773 -8.368 -12.523 1.00 86.50 91 LEU A CA 1
ATOM 783 C C . LEU A 1 91 ? 21.264 -8.684 -12.330 1.00 86.50 91 LEU A C 1
ATOM 785 O O . LEU A 1 91 ? 22.058 -8.401 -13.225 1.00 86.50 91 LEU A O 1
ATOM 789 N N . LEU A 1 92 ? 21.642 -9.325 -11.218 1.00 86.31 92 LEU A N 1
ATOM 790 C CA . LEU A 1 92 ? 23.018 -9.776 -10.980 1.00 86.31 92 LEU A CA 1
ATOM 791 C C . LEU A 1 92 ? 23.501 -10.769 -12.043 1.00 86.31 92 LEU A C 1
ATOM 793 O O . LEU A 1 92 ? 24.619 -10.636 -12.530 1.00 86.31 92 LEU A O 1
ATOM 797 N N . ASN A 1 93 ? 22.659 -11.732 -12.428 1.00 87.94 93 ASN A N 1
ATOM 798 C CA . ASN A 1 93 ? 23.018 -12.754 -13.415 1.00 87.94 93 ASN A CA 1
ATOM 799 C C . ASN A 1 93 ? 23.233 -12.189 -14.831 1.00 87.94 93 ASN A C 1
ATOM 801 O O . ASN A 1 93 ? 23.888 -12.824 -15.650 1.00 87.94 93 ASN A O 1
ATOM 805 N N . ASN A 1 94 ? 22.678 -11.014 -15.130 1.00 84.38 94 ASN A N 1
ATOM 806 C CA . ASN A 1 94 ? 22.726 -10.408 -16.460 1.00 84.38 94 ASN A CA 1
ATOM 807 C C . ASN A 1 94 ? 23.647 -9.172 -16.539 1.00 84.38 94 ASN A C 1
ATOM 809 O O . ASN A 1 94 ? 23.464 -8.363 -17.439 1.00 84.38 94 ASN A O 1
ATOM 813 N N . ASN A 1 95 ? 24.612 -9.013 -15.620 1.00 81.38 95 ASN A N 1
ATOM 814 C CA . ASN A 1 95 ? 25.520 -7.856 -15.540 1.00 81.38 95 ASN A CA 1
ATOM 815 C C . ASN A 1 95 ? 24.790 -6.498 -15.516 1.00 81.38 95 ASN A C 1
ATOM 817 O O . ASN A 1 95 ? 24.624 -5.822 -16.526 1.00 81.38 95 ASN A O 1
ATOM 821 N N . ILE A 1 96 ? 24.430 -6.044 -14.312 1.00 74.25 96 ILE A N 1
ATOM 822 C CA . ILE A 1 96 ? 23.704 -4.785 -14.034 1.00 74.25 96 ILE A CA 1
ATOM 823 C C . ILE A 1 96 ? 24.233 -3.561 -14.805 1.00 74.25 96 ILE A C 1
ATOM 825 O O . ILE A 1 96 ? 23.452 -2.677 -15.151 1.00 74.25 96 ILE A O 1
ATOM 829 N N . LEU A 1 97 ? 25.543 -3.503 -15.061 1.00 69.88 97 LEU A N 1
ATOM 830 C CA . LEU A 1 97 ? 26.214 -2.370 -15.701 1.00 69.88 97 LEU A CA 1
ATOM 831 C C . LEU A 1 97 ? 25.944 -2.253 -17.210 1.00 69.88 97 LEU A C 1
ATOM 833 O O . LEU A 1 97 ? 26.110 -1.164 -17.754 1.00 69.88 97 LEU A O 1
ATOM 837 N N . ASP A 1 98 ? 25.492 -3.325 -17.863 1.00 76.81 98 ASP A N 1
ATOM 838 C CA . ASP A 1 98 ? 25.246 -3.335 -19.312 1.00 76.81 98 ASP A CA 1
ATOM 839 C C . ASP A 1 98 ? 23.840 -2.821 -19.672 1.00 76.81 98 ASP A C 1
ATOM 841 O O . ASP A 1 98 ? 23.539 -2.529 -20.833 1.00 76.81 98 ASP A O 1
ATOM 845 N N . PHE A 1 99 ? 22.958 -2.664 -18.679 1.00 76.75 99 PHE A N 1
ATOM 846 C CA . PHE A 1 99 ? 21.603 -2.181 -18.904 1.00 76.75 99 PHE A CA 1
ATOM 847 C C . PHE A 1 99 ? 21.517 -0.656 -18.875 1.00 76.75 99 PHE A C 1
ATOM 849 O O . PHE A 1 99 ? 21.969 0.012 -17.946 1.00 76.75 99 PHE A O 1
ATOM 856 N N . SER A 1 100 ? 20.818 -0.089 -19.861 1.00 85.06 100 SER A N 1
ATOM 857 C CA . SER A 1 100 ? 20.411 1.314 -19.787 1.00 85.06 100 SER A CA 1
ATOM 858 C C . SER A 1 100 ? 19.464 1.540 -18.600 1.00 85.06 100 SER A C 1
ATOM 860 O O . SER A 1 100 ? 18.646 0.681 -18.265 1.00 85.06 100 SER A O 1
ATOM 862 N N . ILE A 1 101 ? 19.518 2.733 -17.998 1.00 81.56 101 ILE A N 1
ATOM 863 C CA . ILE A 1 101 ? 18.637 3.149 -16.887 1.00 81.56 101 ILE A CA 1
ATOM 864 C C . ILE A 1 101 ? 17.149 2.896 -17.182 1.00 81.56 101 ILE A C 1
ATOM 866 O O . ILE A 1 101 ? 16.392 2.509 -16.293 1.00 81.56 101 ILE A O 1
ATOM 870 N N . TRP A 1 102 ? 16.728 3.077 -18.435 1.00 79.44 102 TRP A N 1
ATOM 871 C CA . TRP A 1 102 ? 15.348 2.840 -18.861 1.00 79.44 102 TRP A CA 1
ATOM 872 C C . TRP A 1 102 ? 14.962 1.363 -18.796 1.00 79.44 102 TRP A C 1
ATOM 874 O O . TRP A 1 102 ? 13.863 1.031 -18.355 1.00 79.44 102 TRP A O 1
ATOM 884 N N . LEU A 1 103 ? 15.873 0.477 -19.197 1.00 80.81 103 LEU A N 1
ATOM 885 C CA . LEU A 1 103 ? 15.657 -0.967 -19.182 1.00 80.81 103 LEU A CA 1
ATOM 886 C C . LEU A 1 103 ? 15.689 -1.502 -17.742 1.00 80.81 103 LEU A C 1
ATOM 888 O O . 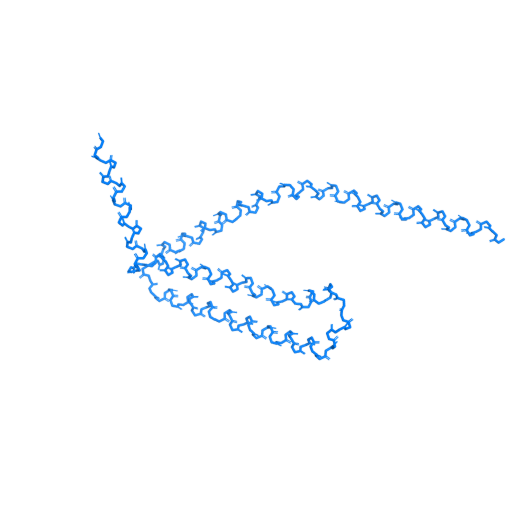LEU A 1 103 ? 14.846 -2.317 -17.374 1.00 80.81 103 LEU A O 1
ATOM 892 N N . PHE A 1 104 ? 16.560 -0.948 -16.894 1.00 82.44 104 PHE A N 1
ATOM 893 C CA . PHE A 1 104 ? 16.566 -1.216 -15.454 1.00 82.44 104 PHE A CA 1
ATOM 894 C C . PHE A 1 104 ? 15.233 -0.841 -14.783 1.00 82.44 104 PHE A C 1
ATOM 896 O O . PHE A 1 104 ? 14.647 -1.653 -14.067 1.00 82.44 104 PHE A O 1
ATOM 903 N N . LEU A 1 105 ? 14.709 0.363 -15.049 1.00 82.94 105 LEU A N 1
ATOM 904 C CA . LEU A 1 105 ? 13.408 0.800 -14.525 1.00 82.94 105 LEU A CA 1
ATOM 905 C C . LEU A 1 105 ? 12.261 -0.109 -14.983 1.00 82.94 105 LEU A C 1
ATOM 907 O O . LEU A 1 105 ? 11.356 -0.400 -14.200 1.00 82.94 105 LEU A O 1
ATOM 911 N N . LEU A 1 106 ? 12.310 -0.571 -16.233 1.00 86.06 106 LEU A N 1
ATOM 912 C CA . LEU A 1 106 ? 11.305 -1.471 -16.791 1.00 86.06 106 LEU A CA 1
ATOM 913 C C . LEU A 1 106 ? 11.369 -2.868 -16.153 1.00 86.06 106 LEU A C 1
ATOM 915 O O . LEU A 1 106 ? 10.328 -3.431 -15.822 1.00 86.06 106 LEU A O 1
ATOM 919 N N . LEU A 1 107 ? 12.569 -3.398 -15.903 1.00 84.31 107 LEU A N 1
ATOM 920 C CA . LEU A 1 107 ? 12.764 -4.675 -15.204 1.00 84.31 107 LEU A CA 1
ATOM 921 C C . LEU A 1 107 ? 12.354 -4.616 -13.728 1.00 84.31 107 LEU A C 1
ATOM 923 O O . LEU A 1 107 ? 11.858 -5.602 -13.191 1.00 84.31 107 LEU A O 1
ATOM 927 N N . MET A 1 108 ? 12.500 -3.459 -13.080 1.00 87.38 108 MET A N 1
ATOM 928 C CA . MET A 1 108 ? 12.058 -3.242 -11.697 1.00 87.38 108 MET A CA 1
ATOM 929 C C . MET A 1 108 ? 10.552 -2.976 -11.569 1.00 87.38 108 MET A C 1
ATOM 931 O O . MET A 1 108 ? 10.017 -2.968 -10.457 1.00 87.38 108 MET A O 1
ATOM 935 N N . PHE A 1 109 ? 9.839 -2.798 -12.685 1.00 86.56 109 PHE A N 1
ATOM 936 C CA . PHE A 1 109 ? 8.408 -2.496 -12.696 1.00 86.56 109 PHE A CA 1
ATOM 937 C C . PHE A 1 109 ? 7.545 -3.491 -11.895 1.00 86.56 109 PHE A C 1
ATOM 939 O O . PHE A 1 109 ? 6.707 -3.034 -11.113 1.00 86.56 109 PHE A O 1
ATOM 946 N N . PRO A 1 110 ? 7.756 -4.822 -11.975 1.00 87.31 110 PRO A N 1
ATOM 947 C CA . PRO A 1 110 ? 7.015 -5.778 -11.154 1.00 87.31 110 PRO A CA 1
ATOM 948 C C . PRO A 1 110 ? 7.223 -5.557 -9.650 1.00 87.31 110 PRO A C 1
ATOM 950 O O . PRO A 1 110 ? 6.259 -5.635 -8.888 1.00 87.31 110 PRO A O 1
ATOM 953 N N . THR A 1 111 ? 8.444 -5.215 -9.222 1.00 90.38 111 THR A N 1
ATOM 954 C CA . THR A 1 111 ? 8.748 -4.899 -7.816 1.00 90.38 111 THR A CA 1
ATOM 955 C C . THR A 1 111 ? 7.936 -3.693 -7.349 1.00 90.38 111 THR A C 1
ATOM 957 O O . THR A 1 111 ? 7.276 -3.765 -6.312 1.00 90.38 111 THR A O 1
ATOM 960 N N . PHE A 1 112 ? 7.905 -2.621 -8.149 1.00 89.31 112 PHE A N 1
ATOM 961 C CA . PHE A 1 112 ? 7.152 -1.407 -7.821 1.00 89.31 112 PHE A CA 1
ATOM 962 C C . PHE A 1 112 ? 5.639 -1.647 -7.752 1.00 89.31 112 PHE A C 1
ATOM 964 O O . PHE A 1 112 ? 4.967 -1.094 -6.882 1.00 89.31 112 PHE A O 1
ATOM 971 N N . ILE A 1 113 ? 5.076 -2.489 -8.627 1.00 90.94 113 ILE A N 1
ATOM 972 C CA . ILE A 1 113 ? 3.645 -2.831 -8.563 1.00 90.94 113 ILE A CA 1
ATOM 973 C C . ILE A 1 113 ? 3.317 -3.492 -7.221 1.00 90.94 113 ILE A C 1
ATOM 975 O O . ILE A 1 113 ? 2.361 -3.090 -6.552 1.00 90.94 113 ILE A O 1
ATOM 979 N N . VAL A 1 114 ? 4.098 -4.500 -6.823 1.00 90.81 114 VAL A N 1
ATOM 980 C CA . VAL A 1 114 ? 3.847 -5.236 -5.576 1.00 90.81 114 VAL A CA 1
ATOM 981 C C . VAL A 1 114 ? 4.060 -4.331 -4.363 1.00 90.81 114 VAL A C 1
ATOM 983 O O . VAL A 1 114 ? 3.247 -4.362 -3.437 1.00 90.81 114 VAL A O 1
ATOM 986 N N . GLU A 1 115 ? 5.069 -3.460 -4.398 1.00 89.94 115 GLU A N 1
ATOM 987 C CA . GLU A 1 115 ? 5.301 -2.438 -3.374 1.00 89.94 115 GLU A CA 1
ATOM 988 C C . GLU A 1 115 ? 4.083 -1.519 -3.204 1.00 89.94 115 GLU A C 1
ATOM 990 O O . GLU A 1 115 ? 3.583 -1.338 -2.094 1.00 89.94 115 GLU A O 1
ATOM 995 N N . ILE A 1 116 ? 3.539 -0.988 -4.304 1.00 89.75 116 ILE A N 1
ATOM 996 C CA . ILE A 1 116 ? 2.362 -0.109 -4.270 1.00 89.75 116 ILE A CA 1
ATOM 997 C C . ILE A 1 116 ? 1.142 -0.843 -3.695 1.00 89.75 116 ILE A C 1
ATOM 999 O O . ILE A 1 116 ? 0.354 -0.248 -2.948 1.00 89.75 116 ILE A O 1
ATOM 1003 N N . ILE A 1 117 ? 0.950 -2.123 -4.028 1.00 90.25 117 ILE A N 1
ATOM 1004 C CA . ILE A 1 117 ? -0.145 -2.936 -3.475 1.00 90.25 117 ILE A CA 1
ATOM 1005 C C . ILE A 1 117 ? 0.043 -3.124 -1.967 1.00 90.25 117 ILE A C 1
ATOM 1007 O O . ILE A 1 117 ? -0.903 -2.901 -1.201 1.00 90.25 117 ILE A O 1
ATOM 1011 N N . TRP A 1 118 ? 1.255 -3.480 -1.541 1.00 93.81 118 TRP A N 1
ATOM 1012 C CA . TRP A 1 118 ? 1.595 -3.652 -0.133 1.00 93.81 118 TRP A CA 1
ATOM 1013 C C . TRP A 1 118 ? 1.392 -2.356 0.661 1.00 93.81 118 TRP A C 1
ATOM 1015 O O . TRP A 1 118 ? 0.651 -2.367 1.643 1.00 93.81 118 TRP A O 1
ATOM 1025 N N . LEU A 1 119 ? 1.929 -1.222 0.203 1.00 90.25 119 LEU A N 1
ATOM 1026 C CA . LEU A 1 119 ? 1.763 0.083 0.857 1.00 90.25 119 LEU A CA 1
ATOM 1027 C C . LEU A 1 119 ? 0.285 0.471 0.999 1.00 90.25 119 LEU A C 1
ATOM 1029 O O . LEU A 1 119 ? -0.156 0.949 2.049 1.00 90.25 119 LEU A O 1
ATOM 1033 N N . ASN A 1 120 ? -0.519 0.214 -0.036 1.00 87.69 120 ASN A N 1
ATOM 1034 C CA . ASN A 1 120 ? -1.959 0.462 0.009 1.00 87.69 120 ASN A CA 1
ATOM 1035 C C . ASN A 1 120 ? -2.686 -0.397 1.050 1.00 87.69 120 ASN A C 1
ATOM 1037 O O . ASN A 1 120 ? -3.679 0.072 1.630 1.00 87.69 120 ASN A O 1
ATOM 1041 N N . LYS A 1 121 ? -2.230 -1.639 1.249 1.00 88.31 121 LYS A N 1
ATOM 1042 C CA . LYS A 1 121 ? -2.755 -2.559 2.260 1.00 88.31 121 LYS A CA 1
ATOM 1043 C C . LYS A 1 121 ? -2.273 -2.209 3.664 1.00 88.31 121 LYS A C 1
ATOM 1045 O O . LYS A 1 121 ? -3.123 -2.108 4.545 1.00 88.31 121 LYS A O 1
ATOM 1050 N N . SER A 1 122 ? -0.992 -1.902 3.848 1.00 88.94 122 SER A N 1
ATOM 1051 C CA . SER A 1 122 ? -0.435 -1.463 5.134 1.00 88.94 122 SER A CA 1
ATOM 1052 C C . SER A 1 122 ? -1.146 -0.214 5.650 1.00 88.94 122 SER A C 1
ATOM 1054 O O . SER A 1 122 ? -1.693 -0.219 6.751 1.00 88.94 122 SER A O 1
ATOM 1056 N N . SER A 1 123 ? -1.287 0.810 4.799 1.00 88.25 123 SER A N 1
ATOM 1057 C CA . SER A 1 123 ? -2.013 2.037 5.151 1.00 88.25 123 SER A CA 1
ATOM 1058 C C . SER A 1 123 ? -3.471 1.766 5.551 1.00 88.25 123 SER A C 1
ATOM 1060 O O . SER A 1 123 ? -4.004 2.416 6.449 1.00 88.25 123 SER A O 1
ATOM 1062 N N . TYR A 1 124 ? -4.132 0.793 4.914 1.00 88.00 124 TYR A N 1
ATOM 1063 C CA . TYR A 1 124 ? -5.492 0.411 5.294 1.00 88.00 124 TYR A CA 1
ATOM 1064 C C . TYR A 1 124 ? -5.546 -0.267 6.670 1.00 88.00 124 TYR A C 1
ATOM 1066 O O . TYR A 1 124 ? -6.466 0.009 7.442 1.00 88.00 124 TYR A O 1
ATOM 1074 N N . VAL A 1 125 ? -4.584 -1.138 6.981 1.00 89.00 125 VAL A N 1
ATOM 1075 C CA . VAL A 1 125 ? -4.502 -1.829 8.276 1.00 89.00 125 VAL A CA 1
ATOM 1076 C C . VAL A 1 125 ? -4.198 -0.844 9.406 1.00 89.00 125 VAL A C 1
ATOM 1078 O O . VAL A 1 125 ? -4.841 -0.912 10.453 1.00 89.00 125 VAL A O 1
ATOM 1081 N N . GLU A 1 126 ? -3.305 0.119 9.187 1.00 88.69 126 GLU A N 1
ATOM 1082 C CA . GLU A 1 126 ? -3.021 1.201 10.143 1.00 88.69 126 GLU A CA 1
ATOM 1083 C C . GLU A 1 126 ? -4.263 2.053 10.443 1.00 88.69 126 GLU A C 1
ATOM 1085 O O . GLU A 1 126 ? -4.580 2.338 11.607 1.00 88.69 126 GLU A O 1
ATOM 1090 N N . ASP A 1 127 ? -5.016 2.421 9.402 1.00 87.69 127 ASP A N 1
ATOM 1091 C CA . ASP A 1 127 ? -6.298 3.104 9.566 1.00 87.69 127 ASP A CA 1
ATOM 1092 C C . ASP A 1 127 ? -7.269 2.224 10.376 1.00 87.69 127 ASP A C 1
ATOM 1094 O O . ASP A 1 127 ? -7.871 2.687 11.350 1.00 87.69 127 ASP A O 1
ATOM 1098 N N . LEU A 1 128 ? -7.400 0.939 10.029 1.00 87.44 128 LEU A N 1
ATOM 1099 C CA . LEU A 1 128 ? -8.277 -0.007 10.725 1.00 87.44 128 LEU A CA 1
ATOM 1100 C C . LEU A 1 128 ? -7.922 -0.105 12.219 1.00 87.44 128 LEU A C 1
ATOM 1102 O O . LEU A 1 128 ? -8.817 0.052 13.053 1.00 87.44 128 LEU A O 1
ATOM 1106 N N . ALA A 1 129 ? -6.635 -0.253 12.554 1.00 87.00 129 ALA A N 1
ATOM 1107 C CA . ALA A 1 129 ? -6.130 -0.270 13.928 1.00 87.00 129 ALA A CA 1
ATOM 1108 C C . ALA A 1 129 ? -6.508 1.017 14.673 1.00 87.00 129 ALA A C 1
ATOM 1110 O O . ALA A 1 129 ? -7.023 0.979 15.793 1.00 87.00 129 ALA A O 1
ATOM 1111 N N . THR A 1 130 ? -6.319 2.177 14.036 1.00 86.56 130 THR A N 1
ATOM 1112 C CA . THR A 1 130 ? -6.620 3.495 14.620 1.00 86.56 130 THR A CA 1
ATOM 1113 C C . THR A 1 130 ? -8.108 3.664 14.951 1.00 86.56 130 THR A C 1
ATOM 1115 O O . THR A 1 130 ? -8.470 4.299 15.949 1.00 86.56 130 THR A O 1
ATOM 1118 N N . TYR A 1 131 ? -8.992 3.118 14.113 1.00 83.44 131 TYR A N 1
ATOM 1119 C CA . TYR A 1 131 ? -10.447 3.226 14.267 1.00 83.44 131 TYR A CA 1
ATOM 1120 C C . TYR A 1 131 ? -11.091 2.050 15.022 1.00 83.44 131 TYR A C 1
ATOM 1122 O O . TYR A 1 131 ? -12.303 2.102 15.278 1.00 83.44 131 TYR A O 1
ATOM 1130 N N . GLN A 1 132 ? -10.317 1.036 15.411 1.00 86.25 132 GLN A N 1
ATOM 1131 C CA . GLN A 1 132 ? -10.795 -0.131 16.150 1.00 86.25 132 GLN A CA 1
ATOM 1132 C C . GLN A 1 132 ? -11.294 0.255 17.550 1.00 86.25 132 GLN A C 1
ATOM 1134 O O . GLN A 1 132 ? -10.675 1.041 18.281 1.00 86.25 132 GLN A O 1
ATOM 1139 N N . LYS A 1 133 ? -12.456 -0.284 17.944 1.00 76.62 133 LYS A N 1
ATOM 1140 C CA . LYS A 1 133 ? -13.033 -0.022 19.272 1.00 76.62 133 LYS A CA 1
ATOM 1141 C C . LYS A 1 133 ? -12.126 -0.628 20.342 1.00 76.62 133 LYS A C 1
ATOM 1143 O O . LYS A 1 133 ? -11.870 -1.817 20.325 1.00 76.62 133 LYS A O 1
ATOM 1148 N N . GLY A 1 134 ? -11.696 0.196 21.293 1.00 77.50 134 GLY A N 1
ATOM 1149 C CA . GLY A 1 134 ? -10.783 -0.219 22.360 1.00 77.50 134 GLY A CA 1
ATOM 1150 C C . GLY A 1 134 ? -9.441 0.500 22.294 1.00 77.50 134 GLY A C 1
ATOM 1151 O O . GLY A 1 134 ? -8.904 0.802 23.361 1.00 77.50 134 GLY A O 1
ATOM 1152 N N . ASN A 1 135 ? -8.999 0.900 21.092 1.00 84.88 135 ASN A N 1
ATOM 1153 C CA . ASN A 1 135 ? -7.771 1.668 20.887 1.00 84.88 135 ASN A CA 1
ATOM 1154 C C . ASN A 1 135 ? -7.846 3.043 21.588 1.00 84.88 135 ASN A C 1
ATOM 1156 O O . ASN A 1 135 ? -8.886 3.716 21.599 1.00 84.88 135 ASN A O 1
ATOM 1160 N N . LEU A 1 136 ? -6.728 3.463 22.179 1.00 82.88 136 LEU A N 1
ATOM 1161 C CA . LEU A 1 136 ? -6.547 4.732 22.877 1.00 82.88 136 LEU A CA 1
ATOM 1162 C C . LEU A 1 136 ? -6.899 5.934 21.981 1.00 82.88 136 LEU A C 1
ATOM 1164 O O . LEU A 1 136 ? -7.604 6.847 22.416 1.00 82.88 136 LEU A O 1
ATOM 1168 N N . GLU A 1 137 ? -6.498 5.902 20.707 1.00 83.75 137 GLU A N 1
ATOM 1169 C CA . GLU A 1 137 ? -6.816 6.961 19.737 1.00 83.75 137 GLU A CA 1
ATOM 1170 C C . GLU A 1 137 ? -8.318 7.056 19.439 1.00 83.75 137 GLU A C 1
ATOM 1172 O O . GLU A 1 137 ? -8.894 8.151 19.403 1.00 83.75 137 GLU A O 1
ATOM 1177 N N . TRP A 1 138 ? -9.005 5.917 19.324 1.00 83.06 138 TRP A N 1
ATOM 1178 C CA . TRP A 1 138 ? -10.459 5.893 19.174 1.00 83.06 138 TRP A CA 1
ATOM 1179 C C . TRP A 1 138 ? -11.166 6.507 20.393 1.00 83.06 138 TRP A C 1
ATOM 1181 O O . TRP A 1 138 ? -12.095 7.312 20.237 1.00 83.06 138 TRP A O 1
ATOM 1191 N N . ARG A 1 139 ? -10.699 6.192 21.613 1.00 84.69 139 ARG A N 1
ATOM 1192 C CA . ARG A 1 139 ? -11.242 6.759 22.864 1.00 84.69 139 ARG A CA 1
ATOM 1193 C C . ARG A 1 139 ? -11.061 8.278 22.912 1.00 84.69 139 ARG A C 1
ATOM 1195 O O . ARG A 1 139 ? -12.047 8.990 23.123 1.00 84.69 139 ARG A O 1
ATOM 1202 N N . LYS A 1 140 ? -9.852 8.780 22.624 1.00 89.06 140 LYS A N 1
ATOM 1203 C CA . LYS A 1 140 ? -9.553 10.225 22.552 1.00 89.06 140 LYS A CA 1
ATOM 1204 C C . LYS A 1 140 ? -10.464 10.942 21.552 1.00 89.06 140 LYS A C 1
ATOM 1206 O O . LYS A 1 140 ? -11.037 11.989 21.860 1.00 89.06 140 LYS A O 1
ATOM 1211 N N . ARG A 1 141 ? -10.661 10.375 20.356 1.00 83.19 141 ARG A N 1
ATOM 1212 C CA . ARG A 1 141 ? -11.546 10.951 19.323 1.00 83.19 141 ARG A CA 1
ATOM 1213 C C . ARG A 1 141 ? -13.003 11.009 19.782 1.00 83.19 141 ARG A C 1
ATOM 1215 O O . ARG A 1 141 ? -13.677 12.020 19.562 1.00 83.19 141 ARG A O 1
ATOM 1222 N N . ARG A 1 142 ? -13.488 9.961 20.455 1.00 84.50 142 ARG A N 1
ATOM 1223 C CA . ARG A 1 142 ? -14.848 9.930 21.012 1.00 84.50 142 ARG A CA 1
ATOM 1224 C C . ARG A 1 142 ? -15.034 10.979 22.113 1.00 84.50 142 ARG A C 1
ATOM 1226 O O . ARG A 1 142 ? -16.047 11.676 22.102 1.00 84.50 142 ARG A O 1
ATOM 1233 N N . GLN A 1 143 ? -14.046 11.150 22.993 1.00 88.50 143 GLN A N 1
ATOM 1234 C CA . GLN A 1 143 ? -14.052 12.202 24.018 1.00 88.50 143 GLN A CA 1
ATOM 1235 C C . GLN A 1 143 ? -14.111 13.603 23.396 1.00 88.50 143 GLN A C 1
ATOM 1237 O O . GLN A 1 143 ? -14.997 14.383 23.741 1.00 88.50 143 GLN A O 1
ATOM 1242 N N . ARG A 1 144 ? -13.263 13.901 22.400 1.00 89.69 144 ARG A N 1
ATOM 1243 C CA . ARG A 1 144 ? -13.287 15.192 21.678 1.00 89.69 144 ARG A CA 1
ATOM 1244 C C . ARG A 1 144 ? -14.656 15.482 21.055 1.00 89.69 144 ARG A C 1
ATOM 1246 O O . ARG A 1 144 ? -15.146 16.606 21.140 1.00 89.69 144 ARG A O 1
ATOM 1253 N N . LYS A 1 145 ? -15.299 14.473 20.455 1.00 89.00 145 LYS A N 1
ATOM 1254 C CA . LYS A 1 145 ? -16.644 14.614 19.871 1.00 89.00 145 LYS A CA 1
ATOM 1255 C C . LYS A 1 145 ? -17.705 14.920 20.932 1.00 89.00 145 LYS A C 1
ATOM 1257 O O . LYS A 1 145 ? -18.569 15.760 20.694 1.00 89.00 145 LYS A O 1
ATOM 1262 N N . ASN A 1 146 ? -17.632 14.267 22.089 1.00 89.00 146 ASN A N 1
ATOM 1263 C CA . ASN A 1 146 ? -18.548 14.528 23.198 1.00 89.00 146 ASN A CA 1
ATOM 1264 C C . ASN A 1 146 ? -18.342 15.932 23.786 1.00 89.00 146 ASN A C 1
ATOM 1266 O O . ASN A 1 146 ? -19.327 16.622 24.030 1.00 89.00 146 ASN A O 1
ATOM 1270 N N . ASN A 1 147 ? -17.095 16.386 23.936 1.00 90.12 147 ASN A N 1
ATOM 1271 C CA . ASN A 1 147 ? -16.790 17.731 24.436 1.00 90.12 147 ASN A CA 1
ATOM 1272 C C . ASN A 1 147 ? -17.320 18.824 23.498 1.00 90.12 147 ASN A C 1
ATOM 1274 O O . ASN A 1 147 ? -17.952 19.767 23.959 1.00 90.12 147 ASN A O 1
ATOM 1278 N N . ARG A 1 148 ? -17.160 18.659 22.176 1.00 88.50 148 ARG A N 1
ATOM 1279 C CA . ARG A 1 148 ? -17.736 19.590 21.187 1.00 88.50 148 ARG A CA 1
ATOM 1280 C C . ARG A 1 148 ? -19.258 19.688 21.290 1.00 88.50 148 ARG A C 1
ATOM 1282 O O . ARG A 1 148 ? -19.790 20.785 21.235 1.00 88.50 148 ARG A O 1
ATOM 1289 N N . ARG A 1 149 ? -19.943 18.553 21.479 1.00 86.12 149 ARG A N 1
ATOM 1290 C CA . ARG A 1 149 ? -21.400 18.526 21.682 1.00 86.12 149 ARG A CA 1
ATOM 1291 C C . ARG A 1 149 ? -21.803 19.215 22.982 1.00 86.12 149 ARG A C 1
ATOM 1293 O O . ARG A 1 149 ? -22.727 20.005 22.980 1.00 86.12 149 ARG A O 1
ATOM 1300 N N . LYS A 1 150 ? -21.106 18.958 24.090 1.00 84.38 150 LYS A N 1
ATOM 1301 C CA . LYS A 1 150 ? -21.396 19.638 25.363 1.00 84.38 150 LYS A CA 1
ATOM 1302 C C . LYS A 1 150 ? -21.244 21.156 25.249 1.00 84.38 150 LYS A C 1
ATOM 1304 O O . LYS A 1 150 ? -22.081 21.875 25.774 1.00 84.38 150 LYS A O 1
ATOM 1309 N N . ASN A 1 151 ? -20.225 21.629 24.533 1.00 82.62 151 ASN A N 1
ATOM 1310 C CA . ASN A 1 151 ? -20.023 23.060 24.313 1.00 82.62 151 ASN A CA 1
ATOM 1311 C C . ASN A 1 151 ? -21.087 23.677 23.393 1.00 82.62 151 ASN A C 1
ATOM 1313 O O . ASN A 1 151 ? -21.439 24.829 23.601 1.00 82.62 151 ASN A O 1
ATOM 1317 N N . SER A 1 152 ? -21.633 22.934 22.421 1.00 79.06 152 SER A N 1
ATOM 1318 C CA . SER A 1 152 ? -22.697 23.453 21.547 1.00 79.06 152 SER A CA 1
ATOM 1319 C C . SER A 1 152 ? -24.055 23.604 22.237 1.00 79.06 152 SER A C 1
ATOM 1321 O O . SER A 1 152 ? -24.892 24.325 21.724 1.00 79.06 152 SER A O 1
ATOM 1323 N N . TYR A 1 153 ? -24.286 22.923 23.365 1.00 77.38 153 TYR A N 1
ATOM 1324 C CA . TYR A 1 153 ? -25.519 23.046 24.161 1.00 77.38 153 TYR A CA 1
ATOM 1325 C C . TYR A 1 153 ? -25.395 24.038 25.329 1.00 77.38 153 TYR A C 1
ATOM 1327 O O . TYR A 1 153 ? -26.304 24.135 26.145 1.00 77.38 153 TYR A O 1
ATOM 1335 N N . LYS A 1 154 ? -24.245 24.709 25.465 1.00 69.88 154 LYS A N 1
ATOM 1336 C CA . LYS A 1 154 ? -24.001 25.748 26.479 1.00 69.88 154 LYS A CA 1
ATOM 1337 C C . LYS A 1 154 ? -24.182 27.175 25.933 1.00 69.88 154 LYS A C 1
ATOM 1339 O O . LYS A 1 154 ? -23.868 28.121 26.648 1.00 69.88 154 LYS A O 1
ATOM 1344 N N . ILE A 1 155 ? -24.630 27.303 24.684 1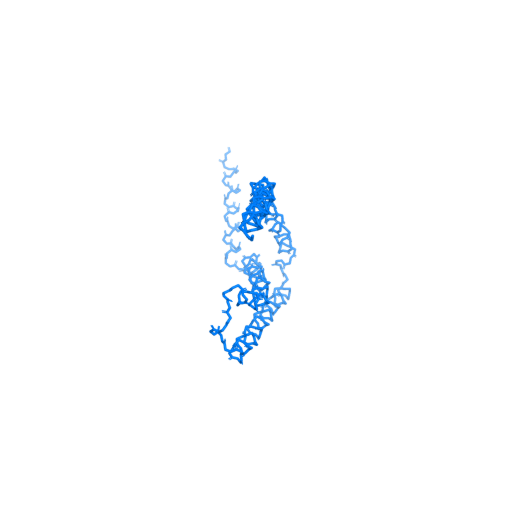.00 58.47 155 ILE A N 1
ATOM 1345 C CA . ILE A 1 155 ? -25.015 28.550 24.009 1.00 58.47 155 ILE A CA 1
ATOM 1346 C C . ILE A 1 155 ? -26.538 28.561 23.965 1.00 58.47 155 ILE A C 1
ATOM 1348 O O . ILE A 1 155 ? -27.115 29.628 24.245 1.00 58.47 155 ILE A O 1
#

Radius of gyration: 27.55 Å; chains: 1; bounding box: 53×41×85 Å

Sequence (155 aa):
MVNYFWEMIKLETLVNGVALLIVVWAFSKVKGYFSKAPLVFKNFQIWSRKKKLIKIKNHRHDERYYLNELQLSQNWFITFLLVMIVNFLFLLNNNILDFSIWLFLLLMFPTFIVEIIWLNKSSYVEDLATYQKGNLEWRKRRQRKNNRRKNSYKI

Secondary structure (DSSP, 8-state):
-HHHHHHHHHHHHHHHHHHHHHHHHHHHHHHHHHTTHHHHHHHHHHHHHHHHHHHHHHHTT-HHHHHHHHHHHHHHHHHHHHHHHHHHHHHHHT-GGGS-HHHHHHHTHHHHHHHHHHHHHHHHHHHHHHHSTT-HHHHHHHHHHHHHHHHHT--